Protein AF-A0A7J2V134-F1 (afdb_monomer)

pLDDT: mean 77.48,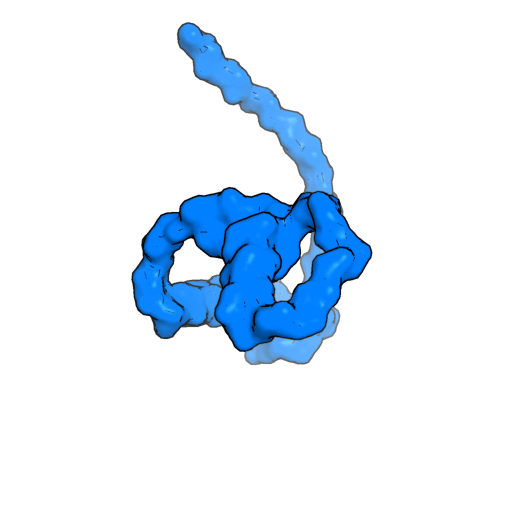 std 17.67, range [38.22, 97.56]

Sequence (86 aa):
YRGMASITSMMRRFSMDRYAKIVKNIPEGVGGLVPYKGSARSVIREVVEGIRIAMGYAGARNIEDLWAKARFIKASKKKTLGGRDG

Structure (mmCIF, N/CA/C/O backbone):
data_AF-A0A7J2V134-F1
#
_entry.id   AF-A0A7J2V134-F1
#
loop_
_atom_site.group_PDB
_atom_site.id
_atom_site.type_symbol
_atom_site.label_atom_id
_atom_site.label_alt_id
_atom_site.label_comp_id
_atom_site.label_asym_id
_atom_site.label_entity_id
_atom_site.label_seq_id
_atom_site.pdbx_PDB_ins_code
_atom_site.Cartn_x
_atom_site.Cartn_y
_atom_site.Cartn_z
_atom_site.occupancy
_atom_site.B_iso_or_equiv
_atom_site.auth_seq_id
_atom_site.auth_comp_id
_atom_site.auth_asym_id
_atom_site.auth_atom_id
_atom_site.pdbx_PDB_model_num
ATOM 1 N N . TYR A 1 1 ? 8.109 -0.862 -17.760 1.00 66.62 1 TYR A N 1
ATOM 2 C CA . TYR A 1 1 ? 6.676 -1.192 -17.887 1.00 66.62 1 TYR A CA 1
ATOM 3 C C . TYR A 1 1 ? 6.111 -0.547 -19.144 1.00 66.62 1 TYR A C 1
ATOM 5 O O . TYR A 1 1 ? 6.430 0.597 -19.440 1.00 66.62 1 TYR A O 1
ATOM 13 N N . ARG A 1 2 ? 5.290 -1.262 -19.912 1.00 58.81 2 ARG A N 1
ATOM 14 C CA . ARG A 1 2 ? 4.630 -0.702 -21.098 1.00 58.81 2 ARG A CA 1
ATOM 15 C C . ARG A 1 2 ? 3.131 -0.884 -20.943 1.00 58.81 2 ARG A C 1
ATOM 17 O O . ARG A 1 2 ? 2.691 -2.001 -20.690 1.00 58.81 2 ARG A O 1
ATOM 24 N N . GLY A 1 3 ? 2.364 0.192 -21.112 1.00 64.56 3 GLY A N 1
ATOM 25 C CA . GLY A 1 3 ? 0.913 0.081 -21.224 1.00 64.56 3 GLY A CA 1
ATOM 26 C C . GLY A 1 3 ? 0.541 -0.810 -22.411 1.00 64.56 3 GLY A C 1
ATOM 27 O O . GLY A 1 3 ? 1.218 -0.794 -23.449 1.00 64.56 3 GLY A O 1
ATOM 28 N N . MET A 1 4 ? -0.525 -1.599 -22.270 1.00 66.25 4 MET A N 1
ATOM 29 C CA . MET A 1 4 ? -1.001 -2.489 -23.338 1.00 66.25 4 MET A CA 1
ATOM 30 C C . MET A 1 4 ? -1.392 -1.721 -24.616 1.00 66.25 4 MET A C 1
ATOM 32 O O . MET A 1 4 ? -1.240 -2.263 -25.704 1.00 66.25 4 MET A O 1
ATOM 36 N N . ALA A 1 5 ? -1.784 -0.446 -24.487 1.00 58.81 5 ALA A N 1
ATOM 37 C CA . ALA A 1 5 ? -2.108 0.474 -25.584 1.00 58.81 5 ALA A CA 1
ATOM 38 C C . ALA A 1 5 ? -0.942 1.401 -26.010 1.00 58.81 5 ALA A C 1
ATOM 40 O O . ALA A 1 5 ? -1.160 2.424 -26.654 1.00 58.81 5 ALA A O 1
ATOM 41 N N . SER A 1 6 ? 0.306 1.091 -25.632 1.0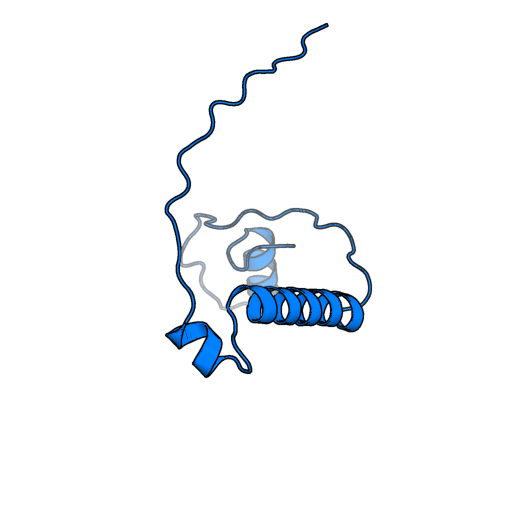0 62.91 6 SER A N 1
ATOM 42 C CA . SER A 1 6 ? 1.471 1.845 -26.127 1.00 62.91 6 SER A CA 1
ATOM 43 C C . SER A 1 6 ? 1.872 1.409 -27.538 1.00 62.91 6 SER A C 1
ATOM 45 O O . SER A 1 6 ? 1.706 0.240 -27.887 1.00 62.91 6 SER A O 1
ATOM 47 N N . ILE A 1 7 ? 2.470 2.313 -28.327 1.00 66.19 7 ILE A N 1
ATOM 48 C CA . ILE A 1 7 ? 2.934 2.044 -29.707 1.00 66.19 7 ILE A CA 1
ATOM 49 C C . ILE A 1 7 ? 3.774 0.762 -29.771 1.00 66.19 7 ILE A C 1
ATOM 51 O O . ILE A 1 7 ? 3.508 -0.127 -30.574 1.00 66.19 7 ILE A O 1
ATOM 55 N N . THR A 1 8 ? 4.750 0.625 -28.870 1.00 64.31 8 THR A N 1
ATOM 56 C CA . THR A 1 8 ? 5.642 -0.546 -28.834 1.00 64.31 8 THR A CA 1
ATOM 57 C C . THR A 1 8 ? 4.927 -1.859 -28.478 1.00 64.31 8 THR A C 1
ATOM 59 O O . THR A 1 8 ? 5.359 -2.924 -28.916 1.00 64.31 8 THR A O 1
ATOM 62 N N . SER A 1 9 ? 3.838 -1.805 -27.701 1.00 64.88 9 SER A N 1
ATOM 63 C CA . SER A 1 9 ? 3.002 -2.970 -27.368 1.00 64.88 9 SER A CA 1
ATOM 64 C C . SER A 1 9 ? 2.052 -3.331 -28.511 1.00 64.88 9 SER A C 1
ATOM 66 O O . SER A 1 9 ? 1.876 -4.513 -28.805 1.00 64.88 9 SER A O 1
ATOM 68 N N . MET A 1 10 ? 1.491 -2.324 -29.189 1.00 67.12 10 MET A N 1
ATOM 69 C CA . MET A 1 10 ? 0.658 -2.505 -30.379 1.00 67.12 10 MET A CA 1
ATOM 70 C C . MET A 1 10 ? 1.478 -3.120 -31.520 1.00 67.12 10 MET A C 1
ATOM 72 O O . MET A 1 10 ? 1.102 -4.170 -32.027 1.00 67.12 10 MET A O 1
ATOM 76 N N . MET A 1 11 ? 2.663 -2.574 -31.826 1.00 65.44 11 MET A N 1
ATOM 77 C CA . MET A 1 11 ? 3.593 -3.129 -32.826 1.00 65.44 11 MET A CA 1
ATOM 78 C C . MET A 1 11 ? 3.978 -4.590 -32.548 1.00 65.44 11 MET A C 1
ATOM 80 O O . MET A 1 11 ? 4.009 -5.402 -33.469 1.00 65.44 11 MET A O 1
ATOM 84 N N . ARG A 1 12 ? 4.216 -4.963 -31.281 1.00 63.47 12 ARG A N 1
ATOM 85 C CA . ARG A 1 12 ? 4.488 -6.365 -30.916 1.00 63.47 12 ARG A CA 1
ATOM 86 C C . ARG A 1 12 ? 3.285 -7.286 -31.134 1.00 63.47 12 ARG A C 1
ATOM 88 O O . ARG A 1 12 ? 3.476 -8.395 -31.623 1.00 63.47 12 ARG A O 1
ATOM 95 N N . ARG A 1 13 ? 2.060 -6.848 -30.823 1.00 60.81 13 ARG A N 1
ATOM 96 C CA . ARG A 1 13 ? 0.844 -7.629 -31.121 1.00 60.81 13 ARG A CA 1
ATOM 97 C C . ARG A 1 13 ? 0.656 -7.846 -32.625 1.00 60.81 13 ARG A C 1
ATOM 99 O O . ARG A 1 13 ? 0.368 -8.967 -33.021 1.00 60.81 13 ARG A O 1
ATOM 106 N N . PHE A 1 14 ? 0.915 -6.832 -33.452 1.00 57.59 14 PHE A N 1
ATOM 107 C CA . PHE A 1 14 ? 0.869 -6.969 -34.916 1.00 57.59 14 PHE A CA 1
ATOM 108 C C . PHE A 1 14 ? 1.924 -7.941 -35.462 1.00 57.59 14 PHE A C 1
ATOM 110 O O . PHE A 1 14 ? 1.655 -8.668 -36.410 1.00 57.59 14 PHE A O 1
ATOM 117 N N . SER A 1 15 ? 3.112 -8.020 -34.847 1.00 57.59 15 SER A N 1
ATOM 118 C CA . SER A 1 15 ? 4.123 -9.012 -35.253 1.00 57.59 15 SER A CA 1
ATOM 119 C C . SER A 1 15 ? 3.721 -10.466 -34.963 1.00 57.59 15 SER A C 1
ATOM 121 O O . SER A 1 15 ? 4.264 -11.379 -35.578 1.00 57.59 15 SER A O 1
ATOM 123 N N . MET A 1 16 ? 2.763 -10.683 -34.054 1.00 57.41 16 MET A N 1
ATOM 124 C CA . MET A 1 16 ? 2.212 -12.001 -33.713 1.00 57.41 16 MET A CA 1
ATOM 125 C C . MET A 1 16 ? 0.966 -12.372 -34.531 1.00 57.41 16 MET A C 1
ATOM 127 O O . MET A 1 16 ? 0.709 -13.560 -34.702 1.00 57.41 16 MET A O 1
ATOM 131 N N . ASP A 1 17 ? 0.227 -11.398 -35.067 1.00 61.00 17 ASP A N 1
ATOM 132 C CA . ASP A 1 17 ? -0.937 -11.634 -35.927 1.00 61.00 17 ASP A CA 1
ATOM 133 C C . ASP A 1 17 ? -0.887 -10.732 -37.169 1.00 61.00 17 ASP A C 1
ATOM 135 O O . ASP A 1 17 ? -1.208 -9.541 -37.124 1.00 61.00 17 ASP A O 1
ATOM 139 N N . ARG A 1 18 ? -0.474 -11.325 -38.298 1.00 58.91 18 ARG A N 1
ATOM 140 C CA . ARG A 1 18 ? -0.268 -10.627 -39.580 1.00 58.91 18 ARG A CA 1
ATOM 141 C C . ARG A 1 18 ? -1.558 -10.085 -40.207 1.00 58.91 18 ARG A C 1
ATOM 143 O O . ARG A 1 18 ? -1.465 -9.291 -41.139 1.00 58.91 18 ARG A O 1
ATOM 150 N N . TYR A 1 19 ? -2.735 -10.497 -39.729 1.00 59.03 19 TYR A N 1
ATOM 151 C CA . TYR A 1 19 ? -4.032 -10.107 -40.295 1.00 59.03 19 TYR A CA 1
ATOM 152 C C . TYR A 1 19 ? -4.821 -9.123 -39.421 1.00 59.03 19 TYR A C 1
ATOM 154 O O . TYR A 1 19 ? -5.901 -8.676 -39.816 1.00 59.03 19 TYR A O 1
ATOM 162 N N . ALA A 1 20 ? -4.288 -8.730 -38.261 1.00 59.44 20 ALA A N 1
ATOM 163 C CA . ALA A 1 20 ? -4.923 -7.738 -37.404 1.00 59.44 20 ALA A CA 1
ATOM 164 C C . ALA A 1 20 ? -4.921 -6.349 -38.078 1.00 59.44 20 ALA A C 1
ATOM 166 O O . ALA A 1 20 ? -3.892 -5.678 -38.165 1.00 59.44 20 ALA A O 1
ATOM 167 N N . LYS A 1 21 ? -6.087 -5.893 -38.558 1.00 57.09 21 LYS A N 1
ATOM 168 C CA . LYS A 1 21 ? -6.266 -4.532 -39.098 1.00 57.09 21 LYS A CA 1
ATOM 169 C C . LYS A 1 21 ? -6.055 -3.484 -37.997 1.00 57.09 21 LYS A C 1
ATOM 171 O O . LYS A 1 21 ? -6.608 -3.595 -36.905 1.00 57.09 21 LYS A O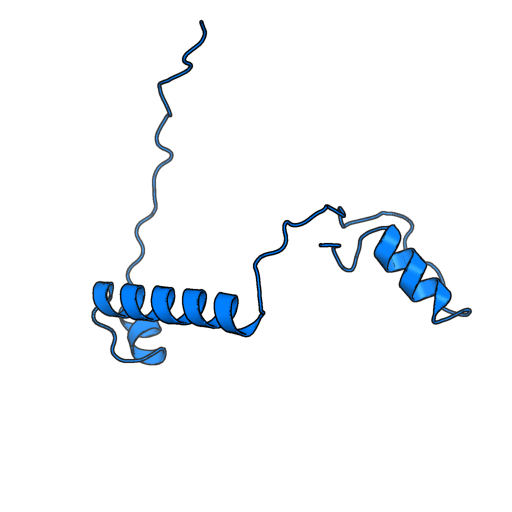 1
ATOM 176 N N . ILE A 1 22 ? -5.291 -2.435 -38.304 1.00 55.81 22 ILE A N 1
ATOM 177 C CA . ILE A 1 22 ? -5.077 -1.280 -37.422 1.00 55.81 22 ILE A CA 1
ATOM 178 C C . ILE A 1 22 ? -6.374 -0.463 -37.375 1.00 55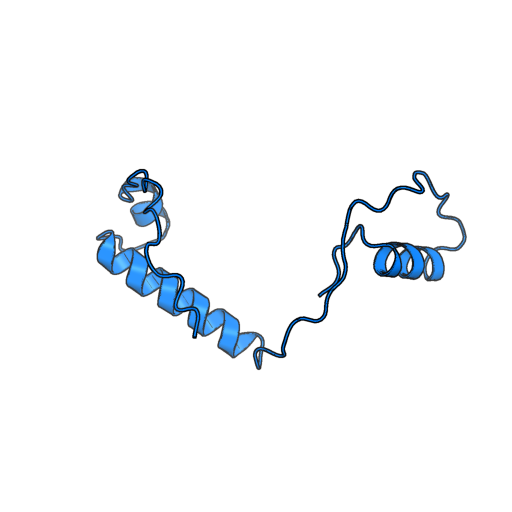.81 22 ILE A C 1
ATOM 180 O O . ILE A 1 22 ? -6.666 0.300 -38.289 1.00 55.81 22 ILE A O 1
ATOM 184 N N . VAL A 1 23 ? -7.176 -0.631 -36.322 1.00 59.69 23 VAL A N 1
ATOM 185 C CA . VAL A 1 23 ? -8.453 0.098 -36.180 1.00 59.69 23 VAL A CA 1
ATOM 186 C C . VAL A 1 23 ? -8.247 1.532 -35.647 1.00 59.69 23 VAL A C 1
ATOM 188 O O . VAL A 1 23 ? -9.143 2.359 -35.769 1.00 59.69 23 VAL A O 1
ATOM 191 N N . LYS A 1 24 ? -7.065 1.886 -35.110 1.00 55.00 24 LYS A N 1
ATOM 192 C CA . LYS A 1 24 ? -6.756 3.241 -34.602 1.00 55.00 24 LYS A CA 1
ATOM 193 C C . LYS A 1 24 ? -5.244 3.520 -34.565 1.00 55.00 24 LYS A C 1
ATOM 195 O O . LYS A 1 24 ? -4.498 2.759 -33.962 1.00 55.00 24 LYS A O 1
ATOM 200 N N . ASN A 1 25 ? -4.812 4.649 -35.138 1.00 58.44 25 ASN A N 1
ATOM 201 C CA . ASN A 1 25 ? -3.420 5.145 -35.125 1.00 58.44 25 ASN A CA 1
ATOM 202 C C . ASN A 1 25 ? -3.106 6.104 -33.956 1.00 58.44 25 ASN A C 1
ATOM 204 O O . ASN A 1 25 ? -2.057 6.744 -33.953 1.00 58.44 25 ASN A O 1
ATOM 208 N N . ILE A 1 26 ? -4.001 6.233 -32.971 1.00 62.81 26 ILE A N 1
ATOM 209 C CA . ILE A 1 26 ? -3.795 7.122 -31.821 1.00 62.81 26 ILE A CA 1
ATOM 210 C C . ILE A 1 26 ? -3.322 6.280 -30.629 1.00 62.81 26 ILE A C 1
ATOM 212 O O . ILE A 1 26 ? -4.080 5.436 -30.148 1.00 62.81 26 ILE A O 1
ATOM 216 N N . PRO A 1 27 ? -2.084 6.468 -30.147 1.00 59.59 27 PRO A N 1
ATOM 217 C CA . PRO A 1 27 ? -1.595 5.774 -28.967 1.00 59.59 27 PRO A CA 1
ATOM 218 C C . PRO A 1 27 ? -2.195 6.377 -27.693 1.00 59.59 27 PRO A C 1
ATOM 220 O O . PRO A 1 27 ? -1.902 7.511 -27.331 1.00 59.59 27 PRO A O 1
ATOM 223 N N . GLU A 1 28 ? -3.004 5.592 -26.984 1.00 66.81 28 GLU A N 1
ATOM 224 C CA . GLU A 1 28 ? -3.598 5.978 -25.692 1.00 66.81 28 GLU A CA 1
ATOM 225 C C . GLU A 1 28 ? -2.665 5.657 -24.501 1.00 66.81 28 GLU A C 1
ATOM 227 O O . GLU A 1 28 ? -2.959 6.000 -23.358 1.00 66.81 28 GLU A O 1
ATOM 232 N N . GLY A 1 29 ? -1.524 4.993 -24.743 1.00 61.91 29 GLY A N 1
ATOM 233 C CA . GLY A 1 29 ? -0.591 4.555 -23.701 1.00 61.91 29 GLY A CA 1
ATOM 234 C C . GLY A 1 29 ? 0.852 5.034 -23.886 1.00 61.91 29 GLY A C 1
ATOM 235 O O . GLY A 1 29 ? 1.428 4.928 -24.968 1.00 61.91 29 GLY A O 1
ATOM 236 N N . VAL A 1 30 ? 1.483 5.454 -22.787 1.00 66.50 30 VAL A N 1
ATOM 237 C CA . VAL A 1 30 ? 2.922 5.767 -22.711 1.00 66.50 30 VAL A CA 1
ATOM 238 C C . VAL A 1 30 ? 3.696 4.537 -22.211 1.00 66.50 30 VAL A C 1
ATOM 240 O O . VAL A 1 30 ? 3.204 3.753 -21.394 1.00 66.50 30 VAL A O 1
ATOM 243 N N . GLY A 1 31 ? 4.905 4.320 -22.729 1.00 68.75 31 GLY A N 1
ATOM 244 C CA . GLY A 1 31 ? 5.835 3.299 -22.240 1.00 68.75 31 GLY A CA 1
ATOM 245 C C . GLY A 1 31 ? 6.982 3.937 -21.461 1.00 68.75 31 GLY A C 1
ATOM 246 O O . GLY A 1 31 ? 7.463 4.995 -21.847 1.00 68.75 31 GLY A O 1
ATOM 247 N N . GLY A 1 32 ? 7.441 3.289 -20.389 1.00 76.50 32 GLY A N 1
ATOM 248 C CA . GLY A 1 32 ? 8.555 3.785 -19.579 1.00 76.50 32 GLY A CA 1
ATOM 249 C C . GLY A 1 32 ? 9.367 2.660 -18.943 1.00 76.50 32 GLY A C 1
ATOM 250 O O . GLY A 1 32 ? 8.903 1.525 -18.797 1.00 76.50 32 GLY A O 1
ATOM 251 N N . LEU A 1 33 ? 10.604 2.943 -18.555 1.00 77.25 33 LEU A N 1
ATOM 252 C CA . LEU A 1 33 ? 11.384 2.001 -17.757 1.00 77.25 33 LEU A CA 1
ATOM 253 C C . LEU A 1 33 ? 10.845 2.008 -16.324 1.00 77.25 33 LEU A C 1
ATOM 255 O O . LEU A 1 33 ? 10.542 3.058 -15.770 1.00 77.25 33 LEU A O 1
ATOM 259 N N . VAL A 1 34 ? 10.672 0.820 -15.746 1.00 79.25 34 VAL A N 1
ATOM 260 C CA . VAL A 1 34 ? 10.338 0.679 -14.323 1.00 79.25 34 VAL A CA 1
ATOM 261 C C . VAL A 1 34 ? 11.518 -0.027 -13.675 1.00 79.25 34 VAL A C 1
ATOM 263 O O . VAL A 1 34 ? 11.923 -1.063 -14.211 1.00 79.25 34 VAL A O 1
ATOM 266 N N . PRO A 1 35 ? 12.075 0.517 -12.580 1.00 84.06 35 PRO A N 1
ATOM 267 C CA . PRO A 1 35 ? 13.177 -0.114 -11.870 1.00 84.06 35 PRO A CA 1
ATOM 268 C C . PRO A 1 35 ? 12.837 -1.544 -11.455 1.00 84.06 35 PRO A C 1
ATOM 270 O O . PRO A 1 35 ? 11.685 -1.860 -11.144 1.00 84.06 35 PRO A O 1
ATOM 273 N N . TYR A 1 36 ? 13.848 -2.407 -11.435 1.00 86.25 36 TYR A N 1
ATOM 274 C CA . TYR A 1 36 ? 13.702 -3.763 -10.926 1.00 86.25 36 TYR A CA 1
ATOM 275 C C . TYR A 1 36 ? 13.361 -3.727 -9.430 1.00 86.25 36 TYR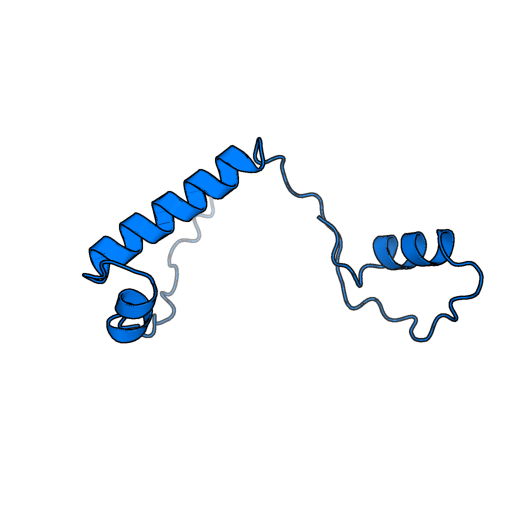 A C 1
ATOM 277 O O . TYR A 1 36 ? 14.042 -3.066 -8.652 1.00 86.25 36 TYR A O 1
ATOM 285 N N . LYS A 1 37 ? 12.298 -4.436 -9.034 1.00 87.19 37 LYS A N 1
ATOM 286 C CA . LYS A 1 37 ? 11.774 -4.448 -7.655 1.00 87.19 37 LYS A CA 1
ATOM 287 C C . LYS A 1 37 ? 12.082 -5.743 -6.891 1.00 87.19 37 LYS A C 1
ATOM 289 O O . LYS A 1 37 ? 11.469 -6.015 -5.865 1.00 87.19 37 LYS A O 1
ATOM 294 N N . GLY A 1 38 ? 13.003 -6.566 -7.392 1.00 90.25 38 GLY A N 1
ATOM 295 C CA . GLY A 1 38 ? 13.252 -7.894 -6.835 1.00 90.25 38 GLY A CA 1
ATOM 296 C C . GLY A 1 38 ? 12.266 -8.949 -7.344 1.00 90.25 38 GLY A C 1
ATOM 297 O O . GLY A 1 38 ? 11.606 -8.783 -8.372 1.00 90.25 38 GLY A O 1
ATOM 298 N N . SER A 1 39 ? 12.179 -10.062 -6.615 1.00 94.31 39 SER A N 1
ATOM 299 C CA . SER A 1 39 ? 11.296 -11.175 -6.968 1.00 94.31 39 SER A CA 1
ATOM 300 C C . SER A 1 39 ? 9.815 -10.800 -6.838 1.00 94.31 39 SER A C 1
ATOM 302 O O . SER A 1 39 ? 9.426 -10.035 -5.956 1.00 94.31 39 SER A O 1
ATOM 304 N N . ALA A 1 40 ? 8.945 -11.419 -7.639 1.00 92.94 40 ALA A N 1
ATOM 305 C CA . ALA A 1 40 ? 7.500 -11.237 -7.476 1.00 92.94 40 ALA A CA 1
ATOM 306 C C . ALA A 1 40 ? 7.030 -11.622 -6.059 1.00 92.94 40 ALA A C 1
ATOM 308 O O . ALA A 1 40 ? 6.219 -10.926 -5.456 1.00 92.94 40 ALA A O 1
ATOM 309 N N . ARG A 1 41 ? 7.603 -12.691 -5.486 1.00 95.25 41 ARG A N 1
ATOM 310 C CA . ARG A 1 41 ? 7.288 -13.158 -4.129 1.00 95.25 41 ARG A CA 1
ATOM 311 C C . ARG A 1 41 ? 7.599 -12.108 -3.057 1.00 95.25 41 ARG A C 1
ATOM 313 O O . ARG A 1 41 ? 6.828 -11.988 -2.109 1.00 95.25 41 ARG A O 1
ATOM 320 N N . SER A 1 42 ? 8.709 -11.378 -3.176 1.00 92.75 42 SER A N 1
ATOM 321 C CA . SER A 1 42 ? 9.074 -10.336 -2.205 1.00 92.75 42 SER A CA 1
ATOM 322 C C . SER A 1 42 ? 8.136 -9.136 -2.296 1.00 92.75 42 SER A C 1
AT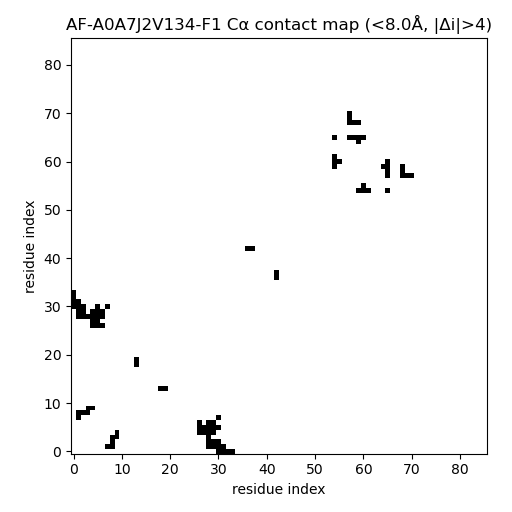OM 324 O O . SER A 1 42 ? 7.630 -8.702 -1.268 1.00 92.75 42 SER A O 1
ATOM 326 N N . VAL A 1 43 ? 7.817 -8.683 -3.512 1.00 95.19 43 VAL A N 1
ATOM 327 C CA . VAL A 1 43 ? 6.873 -7.572 -3.727 1.00 95.19 43 VAL A CA 1
ATOM 328 C C . VAL A 1 43 ? 5.478 -7.920 -3.201 1.00 95.19 43 VAL A C 1
ATOM 330 O O . VAL A 1 43 ? 4.858 -7.120 -2.509 1.00 95.19 43 VAL A O 1
ATOM 333 N N . ILE A 1 44 ? 4.985 -9.129 -3.481 1.00 96.44 44 ILE A N 1
ATOM 334 C CA . ILE A 1 44 ? 3.672 -9.576 -2.993 1.00 96.44 44 ILE A CA 1
ATOM 335 C C . ILE A 1 44 ? 3.648 -9.615 -1.463 1.00 96.44 44 ILE A C 1
ATOM 337 O O . ILE A 1 44 ? 2.667 -9.189 -0.861 1.00 96.44 44 ILE A O 1
ATOM 341 N N . ARG A 1 45 ? 4.723 -10.093 -0.825 1.00 97.06 45 ARG A N 1
ATOM 342 C CA . ARG A 1 45 ? 4.813 -10.137 0.638 1.00 97.06 45 ARG A CA 1
ATOM 343 C C . ARG A 1 45 ? 4.714 -8.743 1.249 1.00 97.06 45 ARG A C 1
ATOM 345 O O . ARG A 1 45 ? 3.938 -8.562 2.176 1.00 97.06 45 ARG A O 1
ATOM 352 N N . GLU A 1 46 ? 5.443 -7.772 0.709 1.00 96.00 46 GLU A N 1
ATOM 353 C CA . GLU A 1 46 ? 5.394 -6.379 1.173 1.00 96.00 46 GLU A CA 1
ATOM 354 C C . GLU A 1 46 ? 3.979 -5.795 1.070 1.00 96.00 46 GLU A C 1
ATOM 356 O O . GLU A 1 46 ? 3.481 -5.194 2.021 1.00 96.00 46 GLU A O 1
ATOM 361 N N . VAL A 1 47 ? 3.290 -6.047 -0.048 1.00 96.38 47 VAL A N 1
ATOM 362 C CA . VAL A 1 47 ? 1.895 -5.621 -0.235 1.00 96.38 47 VAL A CA 1
ATOM 363 C C . VAL A 1 47 ? 0.974 -6.271 0.801 1.00 96.38 47 VAL A C 1
ATOM 365 O O . VAL A 1 47 ? 0.162 -5.581 1.412 1.00 96.38 47 VAL A O 1
ATOM 368 N N . VAL A 1 48 ? 1.102 -7.579 1.035 1.00 97.00 48 VAL A N 1
ATOM 369 C CA . VAL A 1 48 ? 0.277 -8.301 2.018 1.00 97.00 48 VAL A CA 1
ATOM 370 C C . VAL A 1 48 ? 0.518 -7.787 3.439 1.00 97.00 48 VAL A C 1
ATOM 372 O O . VAL A 1 48 ? -0.448 -7.558 4.167 1.00 97.00 48 VAL A O 1
ATOM 375 N N . GLU A 1 49 ? 1.774 -7.565 3.830 1.00 97.25 49 GLU A N 1
ATOM 376 C CA . GLU A 1 49 ? 2.111 -7.006 5.145 1.00 97.25 49 GLU A CA 1
ATOM 377 C C . GLU A 1 49 ? 1.556 -5.585 5.315 1.00 97.25 49 GLU A C 1
ATOM 379 O O . GLU A 1 49 ? 0.940 -5.280 6.337 1.00 97.25 49 GLU A O 1
ATOM 384 N N . GLY A 1 50 ? 1.659 -4.736 4.288 1.00 96.50 50 GLY A N 1
ATOM 385 C CA . GLY A 1 50 ? 1.069 -3.395 4.308 1.00 96.50 50 GLY A CA 1
ATOM 386 C C . GLY A 1 50 ? -0.448 -3.411 4.519 1.00 96.50 50 GLY A C 1
ATOM 387 O O . GLY A 1 50 ? -0.975 -2.638 5.322 1.00 96.50 50 GLY A O 1
ATOM 388 N N . ILE A 1 51 ? -1.160 -4.332 3.862 1.00 96.31 51 ILE A N 1
ATOM 389 C CA . ILE A 1 51 ? -2.611 -4.486 4.042 1.00 96.31 51 ILE A CA 1
ATOM 390 C C . ILE A 1 51 ? -2.934 -4.984 5.460 1.00 96.31 51 ILE A C 1
ATOM 392 O O . ILE A 1 51 ? -3.885 -4.497 6.066 1.00 96.31 51 ILE A O 1
ATOM 396 N N . ARG A 1 52 ? -2.155 -5.914 6.026 1.00 96.06 52 ARG A N 1
ATOM 397 C CA . ARG A 1 52 ? -2.351 -6.400 7.409 1.00 96.06 52 ARG A CA 1
ATOM 398 C C . ARG A 1 52 ? -2.194 -5.290 8.442 1.00 96.06 52 ARG A C 1
ATOM 400 O O . ARG A 1 52 ? -3.022 -5.174 9.341 1.00 96.06 52 ARG A O 1
ATOM 407 N N . ILE A 1 53 ? -1.181 -4.444 8.282 1.00 96.69 53 ILE A N 1
ATOM 408 C CA . ILE A 1 53 ? -0.980 -3.270 9.139 1.00 96.69 53 ILE A CA 1
ATOM 409 C C . ILE A 1 53 ? -2.173 -2.307 9.004 1.00 96.69 53 ILE A C 1
ATOM 411 O O . ILE A 1 53 ? -2.716 -1.853 10.011 1.00 96.69 53 ILE A O 1
ATOM 415 N N . ALA A 1 54 ? -2.642 -2.053 7.776 1.00 95.00 54 ALA A N 1
ATOM 416 C CA . ALA A 1 54 ? -3.823 -1.223 7.524 1.00 95.00 54 ALA A CA 1
ATOM 417 C C . ALA A 1 54 ? -5.107 -1.794 8.156 1.00 95.00 54 ALA A C 1
ATOM 419 O O . ALA A 1 54 ? -5.892 -1.042 8.734 1.00 95.00 54 ALA A O 1
ATOM 420 N N . MET A 1 55 ? -5.301 -3.116 8.106 1.00 97.06 55 MET A N 1
ATOM 421 C CA . MET A 1 55 ? -6.394 -3.803 8.805 1.00 97.06 55 MET A CA 1
ATOM 422 C C . MET A 1 55 ? -6.325 -3.585 10.320 1.00 97.06 55 MET A C 1
ATOM 424 O O . MET A 1 55 ? -7.359 -3.336 10.939 1.00 97.06 55 MET A O 1
ATOM 428 N N . GLY A 1 56 ? -5.122 -3.583 10.902 1.00 95.00 56 GLY A N 1
ATOM 429 C CA . GLY A 1 56 ? -4.900 -3.230 12.306 1.00 95.00 56 GLY A CA 1
ATOM 430 C C . GLY A 1 56 ? -5.400 -1.824 12.654 1.00 95.00 56 GLY A C 1
ATOM 431 O O . GLY A 1 56 ? -6.163 -1.672 13.606 1.00 95.00 56 GLY A O 1
ATOM 432 N N . TYR A 1 57 ? -5.062 -0.810 11.848 1.00 94.44 57 TYR A N 1
ATOM 433 C CA . TYR A 1 57 ? -5.556 0.563 12.049 1.00 94.44 57 TYR A CA 1
ATOM 434 C C . TYR A 1 57 ? -7.079 0.686 11.919 1.00 94.44 57 TYR A C 1
ATOM 436 O O . TYR A 1 57 ? -7.694 1.489 12.616 1.00 94.44 57 TYR A O 1
ATOM 444 N N . ALA A 1 58 ? -7.692 -0.107 11.040 1.00 94.56 58 ALA A N 1
ATOM 445 C CA . ALA A 1 58 ? -9.139 -0.130 10.844 1.00 94.56 58 ALA A CA 1
ATOM 446 C C . ALA A 1 58 ? -9.889 -1.022 11.857 1.00 94.56 58 ALA A C 1
ATOM 448 O O . ALA A 1 58 ? -11.119 -1.078 11.820 1.00 94.56 58 ALA A O 1
ATOM 449 N N . GLY A 1 59 ? -9.183 -1.745 12.738 1.00 95.50 59 GLY A N 1
ATOM 450 C CA . GLY A 1 59 ? -9.792 -2.709 13.663 1.00 95.50 59 GLY A CA 1
ATOM 451 C C . GLY A 1 59 ? -10.480 -3.884 12.954 1.00 95.50 59 GLY A C 1
ATOM 452 O O . GLY A 1 59 ? -11.487 -4.408 13.447 1.00 95.50 59 GLY A O 1
ATOM 453 N N . ALA A 1 60 ? -9.973 -4.267 11.782 1.00 97.12 60 ALA A N 1
ATOM 454 C CA . ALA A 1 60 ? -10.524 -5.309 10.928 1.00 97.12 60 ALA A CA 1
ATOM 455 C C . ALA A 1 60 ? -9.733 -6.617 11.049 1.00 97.12 60 ALA A C 1
ATOM 457 O O . ALA A 1 60 ? -8.504 -6.610 11.065 1.00 97.12 60 ALA A O 1
ATOM 458 N N . ARG A 1 61 ? -10.432 -7.756 11.116 1.00 96.19 61 ARG A N 1
ATOM 459 C CA . ARG A 1 61 ? -9.795 -9.089 11.220 1.00 96.19 61 ARG A CA 1
ATOM 460 C C . ARG A 1 61 ? -9.685 -9.833 9.887 1.00 96.19 61 ARG A C 1
ATOM 462 O O . ARG A 1 61 ? -8.946 -10.808 9.799 1.00 96.19 61 ARG A O 1
ATOM 469 N N . ASN A 1 62 ? -10.429 -9.398 8.874 1.00 96.06 62 ASN A N 1
ATOM 470 C CA . ASN A 1 62 ? -10.427 -9.945 7.518 1.00 96.06 62 ASN A CA 1
ATOM 471 C C . ASN A 1 62 ? -10.837 -8.858 6.503 1.00 96.06 62 ASN A C 1
ATOM 473 O O . ASN A 1 62 ? -11.046 -7.699 6.873 1.00 96.0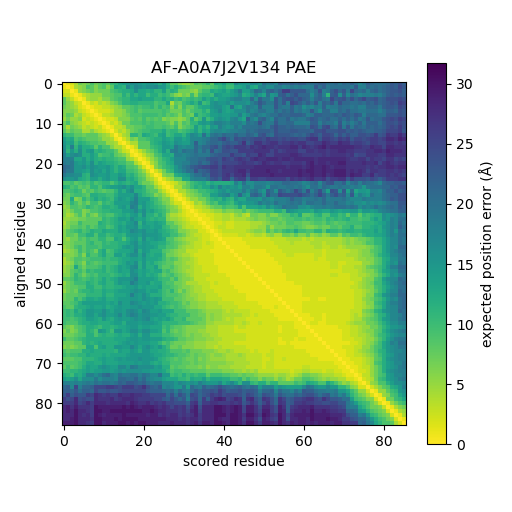6 62 ASN A O 1
ATOM 477 N N . ILE A 1 63 ? -10.905 -9.223 5.221 1.00 96.25 63 ILE A N 1
ATOM 478 C CA . ILE A 1 63 ? -11.167 -8.284 4.120 1.00 96.25 63 ILE A CA 1
ATOM 479 C C . ILE A 1 63 ? -12.601 -7.752 4.188 1.00 96.25 63 ILE A C 1
ATOM 481 O O . ILE A 1 63 ? -12.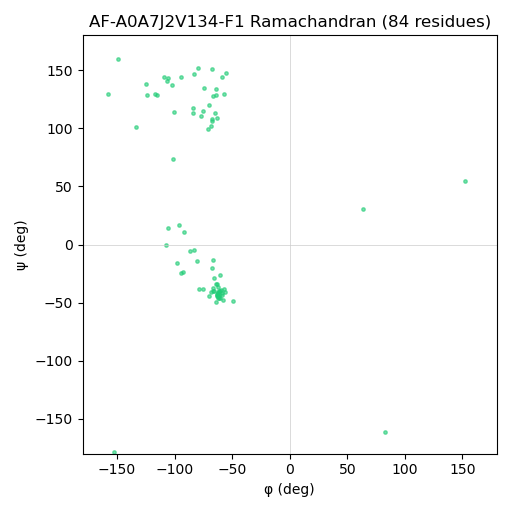824 -6.559 3.997 1.00 96.25 63 ILE A O 1
ATOM 485 N N . GLU A 1 64 ? -13.561 -8.611 4.507 1.00 97.56 64 GLU A N 1
ATOM 486 C CA . GLU A 1 64 ? -14.975 -8.263 4.628 1.00 97.56 64 GLU A CA 1
ATOM 487 C C . GLU A 1 64 ? -15.195 -7.250 5.759 1.00 97.56 64 GLU A C 1
ATOM 489 O O . GLU A 1 64 ? -15.889 -6.247 5.597 1.00 97.56 64 GLU A O 1
ATOM 494 N N . ASP A 1 65 ? -14.535 -7.474 6.893 1.00 97.19 65 ASP A N 1
ATOM 495 C CA . ASP A 1 65 ? -14.551 -6.598 8.062 1.00 97.19 65 ASP A CA 1
ATOM 496 C C . ASP A 1 65 ? -13.862 -5.261 7.760 1.00 97.19 65 ASP A C 1
ATOM 498 O O . ASP A 1 65 ? -14.339 -4.206 8.175 1.00 97.19 65 ASP A O 1
ATOM 502 N N . LEU A 1 66 ? -12.782 -5.275 6.969 1.00 96.62 66 LEU A N 1
ATOM 503 C CA . LEU A 1 66 ? -12.127 -4.057 6.492 1.00 96.62 66 LEU A CA 1
ATOM 504 C C . LEU A 1 66 ? -13.074 -3.236 5.614 1.00 96.62 66 LEU A C 1
ATOM 506 O O . LEU A 1 66 ? -13.185 -2.028 5.813 1.00 96.62 66 LEU A O 1
ATOM 510 N N . TRP A 1 67 ? -13.779 -3.872 4.676 1.00 96.31 67 TRP A N 1
ATOM 511 C CA . TRP A 1 67 ? -14.762 -3.196 3.824 1.00 96.31 67 TRP A CA 1
ATOM 512 C C . TRP A 1 67 ? -15.924 -2.606 4.624 1.00 96.31 67 TRP A C 1
ATOM 514 O O . TRP A 1 67 ? -16.385 -1.513 4.301 1.00 96.31 67 TRP A O 1
ATOM 524 N N . ALA A 1 68 ? -16.368 -3.284 5.684 1.00 96.75 68 ALA A N 1
ATOM 525 C CA . ALA A 1 68 ? -17.450 -2.804 6.539 1.00 96.75 68 ALA A CA 1
ATOM 526 C C . ALA A 1 68 ? -17.022 -1.664 7.485 1.00 96.75 68 ALA A C 1
ATOM 528 O O . ALA A 1 68 ? -17.796 -0.734 7.726 1.00 96.75 68 ALA A O 1
ATOM 529 N N . LYS A 1 69 ? -15.805 -1.728 8.043 1.00 95.38 69 LYS A N 1
ATOM 530 C CA . LYS A 1 69 ? -15.334 -0.813 9.099 1.00 95.38 69 LYS A CA 1
ATOM 531 C C . LYS A 1 69 ? -14.541 0.387 8.601 1.00 95.38 69 LYS A C 1
ATOM 533 O O . LYS A 1 69 ? -14.485 1.392 9.310 1.00 95.38 69 LYS A O 1
ATOM 538 N N . ALA A 1 70 ? -13.906 0.304 7.431 1.00 94.69 70 ALA A N 1
ATOM 539 C CA . ALA A 1 70 ? -13.032 1.366 6.947 1.00 94.69 70 ALA A CA 1
ATOM 540 C C . ALA A 1 70 ? -13.773 2.710 6.853 1.00 94.69 70 ALA A C 1
ATOM 542 O O . ALA A 1 70 ? -14.848 2.830 6.260 1.00 94.69 70 ALA A O 1
ATOM 543 N N . ARG A 1 71 ? -13.170 3.752 7.430 1.00 94.50 71 ARG A N 1
ATOM 544 C CA . ARG A 1 71 ? -13.640 5.136 7.331 1.00 94.50 71 ARG A CA 1
ATOM 545 C C . ARG A 1 71 ? -12.585 5.965 6.622 1.00 94.50 71 ARG A C 1
ATOM 547 O O . ARG A 1 71 ? -11.417 5.950 6.998 1.00 94.50 71 ARG A O 1
ATOM 554 N N . PHE A 1 72 ? -13.015 6.703 5.608 1.00 94.06 72 PHE A N 1
ATOM 555 C CA . PHE A 1 72 ? -12.147 7.575 4.832 1.00 94.06 72 PHE A CA 1
ATOM 556 C C . PHE A 1 72 ? -12.430 9.028 5.181 1.00 94.06 72 PHE A C 1
ATOM 55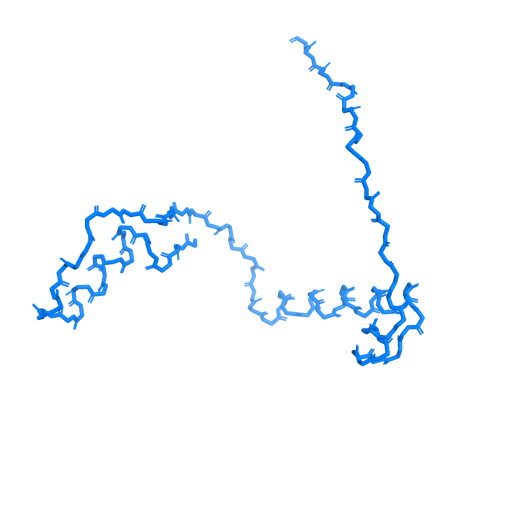8 O O . PHE A 1 72 ? -13.582 9.432 5.328 1.00 94.06 72 PHE A O 1
ATOM 565 N N . ILE A 1 73 ? -11.367 9.818 5.265 1.00 93.00 73 ILE A N 1
ATOM 566 C CA . ILE A 1 73 ? -11.453 11.271 5.355 1.00 93.00 73 ILE A CA 1
ATOM 567 C C . ILE A 1 73 ? -10.974 11.878 4.041 1.00 93.00 73 ILE A C 1
ATOM 569 O O . ILE A 1 73 ? -10.044 11.376 3.405 1.00 93.00 73 ILE A O 1
ATOM 573 N N . LYS A 1 74 ? -11.597 12.979 3.622 1.00 92.69 74 LYS A N 1
ATOM 574 C CA . LYS A 1 74 ? -11.139 13.723 2.450 1.00 92.69 74 LYS A CA 1
ATOM 575 C C . LYS A 1 74 ? -9.917 14.550 2.838 1.00 92.69 74 LYS A C 1
ATOM 577 O O . LYS A 1 74 ? -10.035 15.526 3.574 1.00 92.69 74 LYS A O 1
ATOM 582 N N . ALA A 1 75 ? -8.751 14.178 2.324 1.00 86.25 75 ALA A N 1
ATOM 583 C CA . ALA A 1 75 ? -7.555 14.992 2.485 1.00 86.25 75 ALA A CA 1
ATOM 584 C C . ALA A 1 75 ? -7.711 16.314 1.710 1.00 86.25 75 ALA A C 1
ATOM 586 O O . ALA A 1 75 ? -8.031 16.314 0.519 1.00 86.25 75 ALA A O 1
ATOM 587 N N . SER A 1 76 ? -7.488 17.446 2.383 1.00 85.19 76 SER A N 1
ATOM 588 C CA . SER A 1 76 ? -7.382 18.752 1.725 1.00 85.19 76 SER A CA 1
ATOM 589 C C . SER A 1 76 ? -5.959 18.958 1.199 1.00 85.19 76 SER A C 1
ATOM 591 O O . SER A 1 76 ? -4.992 18.483 1.800 1.00 85.19 76 SER A O 1
ATOM 593 N N . LYS A 1 77 ? -5.809 19.657 0.068 1.00 77.94 77 LYS A N 1
ATOM 594 C CA . LYS A 1 77 ? -4.498 19.940 -0.533 1.00 77.94 77 LYS A CA 1
ATOM 595 C C . LYS A 1 77 ? -3.682 20.806 0.432 1.00 77.94 77 LYS A C 1
ATOM 597 O O . LYS A 1 77 ? -3.966 21.989 0.606 1.00 77.94 77 LYS A O 1
ATOM 602 N N . LYS A 1 78 ? -2.645 20.233 1.042 1.00 72.44 78 LYS A N 1
ATOM 603 C CA . LYS A 1 78 ? -1.656 21.000 1.805 1.00 72.44 78 LYS A CA 1
ATOM 604 C C . LYS A 1 78 ? -0.826 21.817 0.808 1.00 72.44 78 LYS A C 1
ATOM 606 O O . LYS A 1 78 ? -0.209 21.242 -0.085 1.00 72.44 78 LYS A O 1
ATOM 611 N N . LYS A 1 79 ? -0.837 23.148 0.926 1.00 56.62 79 LYS A N 1
ATOM 612 C CA . LYS A 1 79 ? 0.055 24.031 0.161 1.00 56.62 79 LYS A CA 1
ATOM 613 C C . LYS A 1 79 ? 1.476 23.784 0.662 1.00 56.62 79 LYS A C 1
ATOM 615 O O . LYS A 1 79 ? 1.798 24.128 1.797 1.00 56.62 79 LYS A O 1
ATOM 620 N N . THR A 1 80 ? 2.297 23.126 -0.143 1.00 61.84 80 THR A N 1
ATOM 621 C CA . THR A 1 80 ? 3.710 22.909 0.162 1.00 61.84 80 THR A CA 1
ATOM 622 C C . THR A 1 80 ? 4.413 24.266 0.089 1.00 61.84 80 THR A C 1
ATOM 624 O O . THR A 1 80 ? 4.637 24.794 -0.995 1.00 61.84 80 THR A O 1
ATOM 627 N N . LEU A 1 81 ? 4.689 24.877 1.242 1.00 59.09 81 LEU A N 1
ATOM 628 C CA . LEU A 1 81 ? 5.647 25.975 1.351 1.00 59.09 81 LEU A CA 1
ATOM 629 C C . LEU A 1 81 ? 7.033 25.345 1.476 1.00 59.09 81 LEU A C 1
ATOM 631 O O . LEU A 1 81 ? 7.278 24.601 2.423 1.00 59.09 81 LEU A O 1
ATOM 635 N N . GLY A 1 82 ? 7.908 25.616 0.511 1.00 47.50 82 GLY A N 1
ATOM 636 C CA . GLY A 1 82 ? 9.303 25.190 0.582 1.00 47.50 82 GLY A CA 1
ATOM 637 C C . GLY A 1 82 ? 9.951 24.977 -0.777 1.00 47.50 82 GLY A C 1
ATOM 638 O O . GLY A 1 82 ? 10.480 23.899 -1.024 1.00 47.50 82 GLY A O 1
ATOM 639 N N . GLY A 1 83 ? 9.911 25.994 -1.643 1.00 43.84 83 GLY A N 1
ATOM 640 C CA . GLY A 1 83 ? 10.989 26.172 -2.612 1.00 43.84 83 GLY A CA 1
ATOM 641 C C . GLY A 1 83 ? 12.246 26.488 -1.810 1.00 43.84 83 GLY A C 1
ATOM 642 O O . GLY A 1 83 ? 12.289 27.482 -1.087 1.00 43.84 83 GLY A O 1
ATOM 643 N N . ARG A 1 84 ? 13.204 25.568 -1.832 1.00 53.34 84 ARG A N 1
ATOM 644 C CA . ARG A 1 84 ? 14.548 25.769 -1.303 1.00 53.34 84 ARG A CA 1
ATOM 645 C C . ARG A 1 84 ? 15.412 26.040 -2.524 1.00 53.34 84 ARG A C 1
ATOM 647 O O . ARG A 1 84 ? 16.110 25.148 -2.990 1.00 53.34 84 ARG A O 1
ATOM 654 N N . ASP A 1 85 ? 15.253 27.240 -3.064 1.00 44.34 85 ASP A N 1
ATOM 655 C CA . ASP A 1 85 ? 16.114 27.748 -4.122 1.00 44.34 85 ASP A CA 1
ATOM 656 C C . ASP A 1 85 ? 17.344 28.337 -3.423 1.00 44.34 85 ASP A C 1
ATOM 658 O O . ASP A 1 85 ? 17.232 29.263 -2.614 1.00 44.34 85 ASP A O 1
ATOM 662 N N . GLY A 1 86 ? 18.485 27.688 -3.647 1.00 38.22 86 GLY A N 1
ATOM 663 C CA . GLY A 1 86 ? 19.810 28.281 -3.493 1.00 38.22 86 GLY A CA 1
ATOM 664 C C . GLY A 1 86 ? 20.282 28.815 -4.835 1.00 38.22 86 GLY A C 1
ATOM 665 O O . GLY A 1 86 ? 19.755 28.336 -5.866 1.00 38.22 86 GLY A O 1
#

Secondary structure (DSSP, 8-state):
-B-TTBHHHHHHHHHH-TT---------B-B--------HHHHHHHHHHHHHHHHHHTT-SSHHHHHHH-----------------

Foldseek 3Di:
DWDCQAPVNVVVVCVVPVPDDDPDPDRPIDDDDDDDPPDPVVVVVVVVVVVVVVCVVQVHPDPVSCVVRDDDDDDDDDDDDDPPDD

Solvent-accessible surface area (backbone atoms only — not comparable to full-atom values): 5625 Å² total; per-residue (Å²): 80,66,37,77,51,7,62,74,42,46,54,54,52,42,75,76,37,90,79,70,74,85,89,69,94,71,67,84,27,72,67,49,90,59,81,89,74,75,54,71,70,57,48,51,48,54,54,53,52,53,50,53,54,51,24,57,77,48,73,24,92,49,72,70,45,33,70,72,54,58,81,87,79,84,83,74,89,75,82,84,82,73,86,82,80,127

Radius of gyration: 21.57 Å; Cα contacts (8 Å, |Δi|>4): 50; chains: 1; bounding box: 37×41×54 Å

Mean predicted aligned error: 12.72 Å